Protein AF-A0A928VFP5-F1 (afdb_monomer_lite)

Sequence (128 aa):
MASTFYGYSSFYKGYCLRSSLEYIYARYLDYKEIGWTYESKTYTLSNEVRYKPDFLLETGEFVEIKGTFNFDQDLPKIRQFESDFNVKVLILQEKDLRQLIRPTPFVFEHLKQEWKSQAKVRGMHSFG

Secondary structure (DSSP, 8-state):
-------EEEEETTEEESSHHHHHHHHHHHHTT--EEES---EE-TTS-EE--SEEETTS-EEEEESS--TTTHHHHHHHHHHHHT--EEEEEHHHHHHHHTTSS--HHHHHHHHHHH-EETTSS---

Foldseek 3Di:
DDPPPFFWWFDDPNDTDRALQLQLVVVLCVVVVWAKDAQNDWDQFPVRDIDTFGIQTPVRETEHEDADDDCVPPVVVQVRVCVRVVHHYHYDYPVNSCVSCVVDPDDSVVSRVVRVVRIDTPPDDDPD

Radius of gyration: 15.55 Å; chains: 1; bounding box: 29×45×40 Å

Structure (mmCIF, N/CA/C/O backbone):
data_AF-A0A928VFP5-F1
#
_entry.id   AF-A0A928VFP5-F1
#
loop_
_atom_site.group_PDB
_atom_site.id
_atom_site.type_symbol
_atom_site.label_atom_id
_atom_site.label_alt_id
_atom_site.label_comp_id
_atom_site.label_asym_id
_atom_site.label_entity_id
_atom_site.label_seq_id
_atom_site.pdbx_PDB_ins_code
_atom_site.Cartn_x
_atom_site.Cartn_y
_atom_site.Cartn_z
_atom_site.occupancy
_atom_site.B_iso_or_equiv
_atom_site.auth_seq_id
_atom_site.auth_comp_id
_atom_site.auth_asym_id
_atom_site.auth_atom_id
_atom_site.pdbx_PDB_model_num
ATOM 1 N N . MET A 1 1 ? -3.337 30.026 -0.282 1.00 31.20 1 MET A N 1
ATOM 2 C CA . MET A 1 1 ? -2.172 29.242 -0.745 1.00 31.20 1 MET A CA 1
ATOM 3 C C . MET A 1 1 ? -2.668 27.878 -1.193 1.00 31.20 1 MET A C 1
ATOM 5 O O . MET A 1 1 ? -3.029 27.074 -0.346 1.00 31.20 1 MET A O 1
ATOM 9 N N . ALA A 1 2 ? -2.789 27.647 -2.501 1.00 31.47 2 ALA A N 1
ATOM 10 C CA . ALA A 1 2 ? -3.135 26.328 -3.021 1.00 31.47 2 ALA A CA 1
ATOM 11 C C . ALA A 1 2 ? -1.854 25.486 -3.047 1.00 31.47 2 ALA A C 1
ATOM 13 O O . ALA A 1 2 ? -0.962 25.741 -3.851 1.00 31.47 2 ALA A O 1
ATOM 14 N N . SER A 1 3 ? -1.724 24.534 -2.123 1.00 33.25 3 SER A N 1
ATOM 15 C CA . SER A 1 3 ? -0.656 23.537 -2.189 1.00 33.25 3 SER A CA 1
ATOM 16 C C . SER A 1 3 ? -1.012 22.539 -3.286 1.00 33.25 3 SER A C 1
ATOM 18 O O . SER A 1 3 ? -1.733 21.571 -3.043 1.00 33.25 3 SER A O 1
ATOM 20 N N . THR A 1 4 ? -0.569 22.796 -4.514 1.00 34.59 4 THR A N 1
ATOM 21 C CA . THR A 1 4 ? -0.753 21.866 -5.632 1.00 34.59 4 THR A CA 1
ATOM 22 C C . THR A 1 4 ? 0.229 20.707 -5.464 1.00 34.59 4 THR A C 1
ATOM 24 O O . THR A 1 4 ? 1.339 20.725 -5.991 1.00 34.59 4 THR A O 1
ATOM 27 N N . PHE A 1 5 ? -0.152 19.695 -4.683 1.00 37.78 5 PHE A N 1
ATOM 28 C CA . PHE A 1 5 ? 0.563 18.422 -4.669 1.00 37.78 5 PHE A CA 1
ATOM 29 C C . PHE A 1 5 ? 0.302 17.711 -5.999 1.00 37.78 5 PHE A C 1
ATOM 31 O O . PHE A 1 5 ? -0.713 17.037 -6.175 1.00 37.78 5 PHE A O 1
ATOM 38 N N . TYR A 1 6 ? 1.219 17.869 -6.951 1.00 46.59 6 TYR A N 1
ATOM 39 C CA . TYR A 1 6 ? 1.256 17.052 -8.159 1.00 46.59 6 TYR A CA 1
ATOM 40 C C . TYR A 1 6 ? 1.646 15.621 -7.771 1.00 46.59 6 TYR A C 1
ATOM 42 O O . TYR A 1 6 ? 2.819 15.260 -7.730 1.00 46.59 6 TYR A O 1
ATOM 50 N N . GLY A 1 7 ? 0.654 14.804 -7.418 1.00 65.81 7 GLY A N 1
ATOM 51 C CA . GLY A 1 7 ? 0.854 13.370 -7.243 1.00 65.81 7 GLY A CA 1
ATOM 52 C C . GLY A 1 7 ? 0.975 12.694 -8.606 1.00 65.81 7 GLY A C 1
ATOM 53 O O . GLY A 1 7 ? 0.147 12.932 -9.484 1.00 65.81 7 GLY A O 1
ATOM 54 N N . TYR A 1 8 ? 1.980 11.844 -8.786 1.00 81.06 8 TYR A N 1
ATOM 55 C CA . TYR A 1 8 ? 2.029 10.920 -9.916 1.00 81.06 8 TYR A CA 1
ATOM 56 C C . TYR A 1 8 ? 1.183 9.689 -9.585 1.00 81.06 8 TYR A C 1
ATOM 58 O O . TYR A 1 8 ? 1.218 9.199 -8.460 1.00 81.06 8 TYR A O 1
ATOM 66 N N . SER A 1 9 ? 0.411 9.187 -10.543 1.00 88.00 9 SER A N 1
ATOM 67 C CA . SER A 1 9 ? -0.309 7.919 -10.383 1.00 88.00 9 SER A CA 1
ATOM 68 C C . SER A 1 9 ? -0.353 7.146 -11.689 1.00 88.00 9 SER A C 1
ATOM 70 O O . SER A 1 9 ? -0.378 7.751 -12.763 1.00 88.00 9 SER A O 1
ATOM 72 N N . SER A 1 10 ? -0.401 5.821 -11.596 1.00 89.69 10 SER A N 1
ATOM 73 C CA . SER A 1 10 ? -0.562 4.941 -12.753 1.00 89.69 10 SER A CA 1
ATOM 74 C C . SER A 1 10 ? -1.537 3.806 -12.454 1.00 89.69 10 SER A C 1
ATOM 76 O O . SER A 1 10 ? -1.783 3.485 -11.291 1.00 89.69 10 SER A O 1
ATOM 78 N N . PHE A 1 11 ? -2.119 3.225 -13.503 1.00 91.94 11 PHE A N 1
ATOM 79 C CA . PHE A 1 11 ? -3.057 2.117 -13.375 1.00 91.94 11 PHE A CA 1
ATOM 80 C C . PHE A 1 11 ? -2.335 0.775 -13.441 1.00 91.94 11 PHE A C 1
ATOM 82 O O . PHE A 1 11 ? -1.534 0.533 -14.338 1.00 91.94 11 PHE A O 1
ATOM 89 N N . TYR A 1 12 ? -2.681 -0.124 -12.527 1.00 94.38 12 TYR A N 1
ATOM 90 C CA . TYR A 1 12 ? -2.225 -1.504 -12.521 1.00 94.38 12 TYR A CA 1
ATOM 91 C C . TYR A 1 12 ? -3.391 -2.427 -12.173 1.00 94.38 12 TYR A C 1
ATOM 93 O O . TYR A 1 12 ? -4.018 -2.259 -11.130 1.00 94.38 12 TYR A O 1
ATOM 101 N N . LYS A 1 13 ? -3.724 -3.366 -13.071 1.00 92.75 13 LYS A N 1
ATOM 102 C CA . LYS A 1 13 ? -4.876 -4.283 -12.934 1.00 92.75 13 LYS A CA 1
ATOM 103 C C . LYS A 1 13 ? -6.190 -3.580 -12.527 1.00 92.75 13 LYS A C 1
ATOM 105 O O . LYS A 1 13 ? -6.951 -4.081 -11.712 1.00 92.75 13 LYS A O 1
ATOM 110 N N . GLY A 1 14 ? -6.444 -2.393 -13.082 1.00 90.12 14 GLY A N 1
ATOM 111 C CA . GLY A 1 14 ? -7.639 -1.591 -12.779 1.00 90.12 14 GLY A CA 1
ATOM 112 C C . GLY A 1 14 ? -7.542 -0.710 -11.524 1.00 90.12 14 GLY A C 1
ATOM 113 O O . GLY A 1 14 ? -8.393 0.156 -11.336 1.00 90.12 14 GLY A O 1
ATOM 114 N N . TYR A 1 15 ? -6.490 -0.840 -10.711 1.00 91.88 15 TYR A N 1
ATOM 115 C CA . TYR A 1 15 ? -6.249 0.003 -9.536 1.00 91.88 15 TYR A CA 1
ATOM 116 C C . TYR A 1 15 ? -5.347 1.195 -9.864 1.00 91.88 15 TYR A C 1
ATOM 118 O O . TYR A 1 15 ? -4.363 1.059 -10.585 1.00 91.88 15 TYR A O 1
ATOM 126 N N . CYS A 1 16 ? -5.660 2.374 -9.321 1.00 91.94 16 CYS A N 1
ATOM 127 C CA . CYS A 1 16 ? -4.895 3.606 -9.538 1.00 91.94 16 CYS A CA 1
ATOM 128 C C . CYS A 1 16 ? -3.866 3.821 -8.417 1.00 91.94 16 CYS A C 1
ATOM 130 O O . CYS A 1 16 ? -4.134 4.562 -7.467 1.00 91.94 16 CYS A O 1
ATOM 132 N N . LEU A 1 17 ? -2.697 3.192 -8.552 1.00 93.44 17 LEU A N 1
ATOM 133 C CA . LEU A 1 17 ? -1.615 3.242 -7.567 1.00 93.44 17 LEU A CA 1
ATOM 134 C C . LEU A 1 17 ? -0.953 4.627 -7.532 1.00 93.44 17 LEU A C 1
ATOM 136 O O . LEU A 1 17 ? -0.738 5.268 -8.571 1.00 93.44 17 LEU A O 1
ATOM 140 N N . ARG A 1 18 ? -0.637 5.097 -6.326 1.00 91.62 18 ARG A N 1
ATOM 141 C CA . ARG A 1 18 ? -0.175 6.461 -6.011 1.00 91.62 18 ARG A CA 1
ATOM 142 C C . ARG A 1 18 ? 1.334 6.589 -5.926 1.00 91.62 18 ARG A C 1
ATOM 144 O O . ARG A 1 18 ? 1.850 7.705 -5.911 1.00 91.62 18 ARG A O 1
ATOM 151 N N . SER A 1 19 ? 2.046 5.472 -5.892 1.00 93.25 19 SER A N 1
ATOM 152 C CA . SER A 1 19 ? 3.498 5.473 -5.847 1.00 93.25 19 SER A CA 1
ATOM 153 C C . SER A 1 19 ? 4.100 4.299 -6.607 1.00 93.25 19 SER A C 1
ATOM 155 O O . SER A 1 19 ? 3.491 3.241 -6.781 1.00 93.25 19 SER A O 1
ATOM 157 N N . SER A 1 20 ? 5.357 4.464 -7.024 1.00 95.12 20 SER A N 1
ATOM 158 C CA . SER A 1 20 ? 6.133 3.360 -7.586 1.00 95.12 20 SER A CA 1
ATOM 159 C C . SER A 1 20 ? 6.364 2.238 -6.571 1.00 95.12 20 SER A C 1
ATOM 161 O O . SER A 1 20 ? 6.572 1.102 -6.971 1.00 95.12 20 SER A O 1
ATOM 163 N N . LEU A 1 21 ? 6.364 2.541 -5.268 1.00 96.62 21 LEU A N 1
ATOM 164 C CA . LEU A 1 21 ? 6.569 1.538 -4.221 1.00 96.62 21 LEU A CA 1
ATOM 165 C C . LEU A 1 21 ? 5.338 0.635 -4.074 1.00 96.62 21 LEU A C 1
ATOM 167 O O . LEU A 1 21 ? 5.497 -0.581 -4.030 1.00 96.62 21 LEU A O 1
ATOM 171 N N . GLU A 1 22 ? 4.128 1.205 -4.095 1.00 97.00 22 GLU A N 1
ATOM 172 C CA . GLU A 1 22 ? 2.878 0.430 -4.161 1.00 97.00 22 GLU A CA 1
ATOM 173 C C . GLU A 1 22 ? 2.859 -0.476 -5.393 1.00 97.00 22 GLU A C 1
ATOM 175 O O . GLU A 1 22 ? 2.526 -1.653 -5.298 1.00 97.00 22 GLU A O 1
ATOM 180 N N . TYR A 1 23 ? 3.282 0.049 -6.546 1.00 97.12 23 TYR A N 1
ATOM 181 C CA . TYR A 1 23 ? 3.389 -0.737 -7.773 1.00 97.12 23 TYR A CA 1
ATOM 182 C C . TYR A 1 23 ? 4.364 -1.908 -7.646 1.00 97.12 23 TYR A C 1
ATOM 184 O O . TYR A 1 23 ? 4.038 -3.033 -8.018 1.00 97.12 23 TYR A O 1
ATOM 192 N N . ILE A 1 24 ? 5.551 -1.664 -7.088 1.00 97.94 24 ILE A N 1
ATOM 193 C CA . ILE A 1 24 ? 6.549 -2.711 -6.848 1.00 97.94 24 ILE A CA 1
ATOM 194 C C . ILE A 1 24 ? 5.988 -3.788 -5.915 1.00 97.94 24 ILE A C 1
ATOM 196 O O . ILE A 1 24 ? 6.188 -4.975 -6.171 1.00 97.94 24 ILE A O 1
ATOM 200 N N . TYR A 1 25 ? 5.266 -3.394 -4.865 1.00 98.38 25 TYR A N 1
ATOM 201 C CA . TYR A 1 25 ? 4.668 -4.349 -3.940 1.00 98.38 25 TYR A CA 1
ATOM 202 C C . TYR A 1 25 ? 3.544 -5.165 -4.592 1.00 98.38 25 TYR A C 1
ATOM 204 O O . TYR A 1 25 ? 3.544 -6.386 -4.477 1.00 98.38 25 TYR A O 1
ATOM 212 N N . ALA A 1 26 ? 2.666 -4.535 -5.377 1.00 98.00 26 ALA A N 1
ATOM 213 C CA . ALA A 1 26 ? 1.636 -5.233 -6.149 1.00 98.00 26 ALA A CA 1
ATOM 214 C C . ALA A 1 26 ? 2.241 -6.260 -7.129 1.00 98.00 26 ALA A C 1
ATOM 216 O O . ALA A 1 26 ? 1.780 -7.398 -7.211 1.00 98.00 26 ALA A O 1
ATOM 217 N N . ARG A 1 27 ? 3.330 -5.895 -7.824 1.00 98.12 27 ARG A N 1
ATOM 218 C CA . ARG A 1 27 ? 4.086 -6.809 -8.702 1.00 98.12 27 ARG A CA 1
ATOM 219 C C . ARG A 1 27 ? 4.690 -7.984 -7.937 1.00 98.12 27 ARG A C 1
ATOM 221 O O . ARG A 1 27 ? 4.686 -9.104 -8.445 1.00 98.12 27 ARG A O 1
ATOM 228 N N . TYR A 1 28 ? 5.212 -7.736 -6.738 1.00 98.25 28 TYR A N 1
ATOM 229 C CA . TYR A 1 28 ? 5.728 -8.783 -5.860 1.00 98.25 28 TYR A CA 1
ATOM 230 C C . TYR A 1 28 ? 4.623 -9.748 -5.414 1.00 98.25 28 TYR A C 1
ATOM 232 O O . TYR A 1 28 ? 4.807 -10.956 -5.534 1.00 98.25 28 TYR A O 1
ATOM 240 N N . LEU A 1 29 ? 3.483 -9.230 -4.945 1.00 98.12 29 LEU A N 1
ATOM 241 C CA . LEU A 1 29 ? 2.347 -10.046 -4.507 1.00 98.12 29 LEU A CA 1
ATOM 242 C C . LEU A 1 29 ? 1.835 -10.936 -5.640 1.00 98.12 29 LEU A C 1
ATOM 244 O O . LEU A 1 29 ? 1.673 -12.135 -5.445 1.00 98.12 29 LEU A O 1
ATOM 248 N N . ASP A 1 30 ? 1.698 -10.377 -6.843 1.00 97.75 30 ASP A N 1
ATOM 249 C CA . ASP A 1 30 ? 1.290 -11.135 -8.025 1.00 97.75 30 ASP A CA 1
ATOM 250 C C . ASP A 1 30 ? 2.291 -12.234 -8.405 1.00 97.75 30 ASP A C 1
ATOM 252 O O . ASP A 1 30 ? 1.886 -13.336 -8.756 1.00 97.75 30 ASP A O 1
ATOM 256 N N . TYR A 1 31 ? 3.599 -11.965 -8.318 1.00 97.81 31 TYR A N 1
ATOM 257 C CA . TYR A 1 31 ? 4.636 -12.979 -8.555 1.00 97.81 31 TYR A CA 1
ATOM 258 C C . TYR A 1 31 ? 4.615 -14.100 -7.512 1.00 97.81 31 TYR A C 1
ATOM 260 O O . TYR A 1 31 ? 4.993 -15.231 -7.805 1.00 97.81 31 TYR A O 1
ATOM 268 N N . LYS A 1 32 ? 4.210 -13.779 -6.282 1.00 97.50 32 LYS A N 1
ATOM 269 C CA . LYS A 1 32 ? 4.039 -14.744 -5.193 1.00 97.50 32 LYS A CA 1
ATOM 270 C C . LYS A 1 32 ? 2.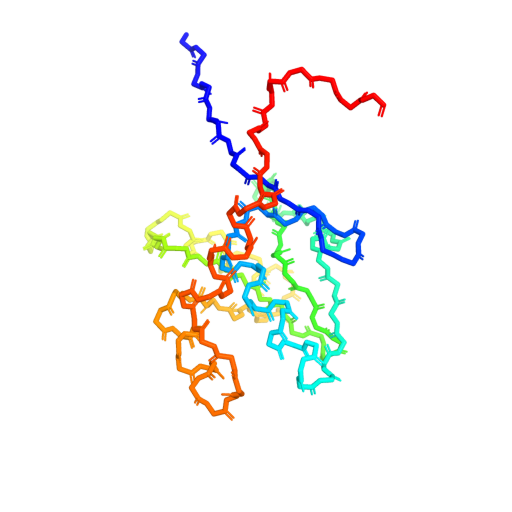664 -15.403 -5.179 1.00 97.50 32 LYS A C 1
ATOM 272 O O . LYS A 1 32 ? 2.436 -16.219 -4.294 1.00 97.50 32 LYS A O 1
ATOM 277 N N . GLU A 1 33 ? 1.795 -15.057 -6.128 1.00 97.38 33 GLU A N 1
ATOM 278 C CA . GLU A 1 33 ? 0.418 -15.547 -6.215 1.00 97.38 33 GLU A CA 1
ATOM 279 C C . GLU A 1 33 ? -0.403 -15.258 -4.943 1.00 97.38 33 GLU A C 1
ATOM 281 O O . GLU A 1 33 ? -1.287 -16.023 -4.581 1.00 97.38 33 GLU A O 1
ATOM 286 N N . ILE A 1 34 ? -0.115 -14.142 -4.263 1.00 97.44 34 ILE A N 1
ATOM 287 C CA . ILE A 1 34 ? -0.838 -13.707 -3.061 1.00 97.44 34 ILE A CA 1
ATOM 288 C C . ILE A 1 34 ? -1.975 -12.782 -3.485 1.00 97.44 34 ILE A C 1
ATOM 290 O O . ILE A 1 34 ? -1.727 -11.736 -4.090 1.00 97.44 34 ILE A O 1
ATOM 294 N N . GLY A 1 35 ? -3.213 -13.129 -3.136 1.00 97.56 35 GLY A N 1
ATOM 295 C CA . GLY A 1 35 ? -4.376 -12.278 -3.383 1.00 97.56 35 GLY A CA 1
ATOM 296 C C . GLY A 1 35 ? -4.316 -10.961 -2.602 1.00 97.56 35 GLY A C 1
ATOM 297 O O . GLY A 1 35 ? -3.980 -10.934 -1.416 1.00 97.56 35 GLY A O 1
ATOM 298 N N . TRP A 1 36 ? -4.666 -9.848 -3.255 1.00 97.88 36 TRP A N 1
ATOM 299 C CA . TRP A 1 36 ? -4.682 -8.523 -2.634 1.00 97.88 36 TRP A CA 1
ATOM 300 C C . TRP A 1 36 ? -5.794 -7.631 -3.175 1.00 97.88 36 TRP A C 1
ATOM 302 O O . TRP A 1 36 ? -6.223 -7.739 -4.323 1.00 97.88 36 TRP A O 1
ATOM 312 N N . THR A 1 37 ? -6.232 -6.701 -2.333 1.00 96.44 37 THR A N 1
ATOM 313 C CA . THR A 1 37 ? -7.121 -5.602 -2.705 1.00 96.44 37 THR A CA 1
ATOM 314 C C . THR A 1 37 ? -6.460 -4.283 -2.338 1.00 96.44 37 THR A C 1
ATOM 316 O O . THR A 1 37 ? -5.930 -4.134 -1.238 1.00 96.44 37 THR A O 1
ATOM 319 N N . TYR A 1 38 ? -6.465 -3.332 -3.268 1.00 96.69 38 TYR A N 1
ATOM 320 C CA . TYR A 1 38 ? -5.884 -2.012 -3.039 1.00 96.69 38 TYR A CA 1
ATOM 321 C C . TYR A 1 38 ? -6.937 -1.038 -2.541 1.00 96.69 38 TYR A C 1
ATOM 323 O O . TYR A 1 38 ? -8.019 -0.939 -3.127 1.00 96.69 38 TYR A O 1
ATOM 331 N N . GLU A 1 39 ? -6.601 -0.307 -1.477 1.00 92.19 39 GLU A N 1
ATOM 332 C CA . GLU A 1 39 ? -7.407 0.783 -0.944 1.00 92.19 39 GLU A CA 1
ATOM 333 C C . GLU A 1 39 ? -8.883 0.346 -0.722 1.00 92.19 39 GLU A C 1
ATOM 335 O O . GLU A 1 39 ? -9.833 1.072 -1.036 1.00 92.19 39 GLU A O 1
ATOM 340 N N . SER A 1 40 ? -9.084 -0.874 -0.205 1.00 86.31 40 SER A N 1
ATOM 341 C CA . SER A 1 40 ? -10.381 -1.573 -0.221 1.00 86.31 40 SER A CA 1
ATOM 342 C C . SER A 1 40 ? -11.478 -0.862 0.571 1.00 86.31 40 SER A C 1
ATOM 344 O O . SER A 1 40 ? -12.635 -0.825 0.149 1.00 86.31 40 SER A O 1
ATOM 346 N N . LYS A 1 41 ? -11.122 -0.272 1.717 1.00 91.75 41 LYS A N 1
ATOM 347 C CA . LYS A 1 41 ? -12.063 0.393 2.618 1.00 91.75 41 LYS A CA 1
ATOM 348 C C . LYS A 1 41 ? -11.413 1.565 3.342 1.00 91.75 41 LYS A C 1
ATOM 350 O O . LYS A 1 41 ? -10.291 1.471 3.828 1.00 91.75 41 LYS A O 1
ATOM 355 N N . THR A 1 42 ? -12.170 2.653 3.456 1.00 94.56 42 THR A N 1
ATOM 356 C CA . THR A 1 42 ? -11.854 3.763 4.358 1.00 94.56 42 THR A CA 1
ATOM 357 C C . THR A 1 42 ? -12.485 3.494 5.719 1.00 94.56 42 THR A C 1
ATOM 359 O O . THR A 1 42 ? -13.689 3.250 5.813 1.00 94.56 42 THR A O 1
ATOM 362 N N . TYR A 1 43 ? -11.679 3.561 6.768 1.00 94.75 43 TYR A N 1
ATOM 363 C CA . TYR A 1 43 ? -12.075 3.372 8.155 1.00 94.75 43 TYR A CA 1
ATOM 364 C C . TYR A 1 43 ? -12.134 4.725 8.857 1.00 94.75 43 TYR A C 1
ATOM 366 O O . TYR A 1 43 ? -11.234 5.551 8.703 1.00 94.75 43 TYR A O 1
ATOM 374 N N . THR A 1 44 ? -13.199 4.954 9.619 1.00 96.50 44 THR A N 1
ATOM 375 C CA . THR A 1 44 ? -13.278 6.077 10.556 1.00 96.50 44 THR A CA 1
ATOM 376 C C . THR A 1 44 ? -12.791 5.575 11.905 1.00 96.50 44 THR A C 1
ATOM 378 O O . THR A 1 44 ? -13.337 4.602 12.422 1.00 96.50 44 THR A O 1
ATOM 381 N N . LEU A 1 45 ? -11.744 6.204 12.424 1.00 95.38 45 LEU A N 1
ATOM 382 C CA . LEU A 1 45 ? -11.152 5.892 13.719 1.00 95.38 45 LEU A CA 1
ATOM 383 C C . LEU A 1 45 ? -11.980 6.510 14.854 1.00 95.38 45 LEU A C 1
ATOM 385 O O . LEU A 1 45 ? -12.810 7.393 14.625 1.00 95.38 45 LEU A O 1
ATOM 389 N N . SER A 1 46 ? -11.725 6.082 16.086 1.00 95.12 46 SER A N 1
ATOM 390 C CA . SER A 1 46 ? -12.402 6.564 17.299 1.00 95.12 46 SER A CA 1
ATOM 391 C C . SER A 1 46 ? -12.220 8.064 17.557 1.00 95.12 46 SER A C 1
ATOM 393 O O . SER A 1 46 ? -13.060 8.687 18.200 1.00 95.12 46 SER A O 1
ATOM 395 N N . ASN A 1 47 ? -11.165 8.666 17.006 1.00 92.69 47 ASN A N 1
ATOM 396 C CA . ASN A 1 47 ? -10.904 10.108 17.028 1.00 92.69 47 ASN A CA 1
ATOM 397 C C . ASN A 1 47 ? -11.430 10.849 15.779 1.00 92.69 47 ASN A C 1
ATOM 399 O O . ASN A 1 47 ? -10.950 11.937 15.468 1.00 92.69 47 ASN A O 1
ATOM 403 N N . GLU A 1 48 ? -12.353 10.237 15.032 1.00 93.75 48 GLU A N 1
ATOM 404 C CA . GLU A 1 48 ? -12.980 10.756 13.805 1.00 93.75 48 GLU A CA 1
ATOM 405 C C . GLU A 1 48 ? -12.033 10.948 12.605 1.00 93.75 48 GLU A C 1
ATOM 407 O O . GLU A 1 48 ? -12.462 11.333 11.510 1.00 93.75 48 GLU A O 1
ATOM 412 N N . VAL A 1 49 ? -10.748 10.612 12.751 1.00 92.50 49 VAL A N 1
ATOM 413 C CA . VAL A 1 49 ? -9.792 10.612 11.642 1.00 92.50 49 VAL A CA 1
ATOM 414 C C . VAL A 1 49 ? -10.117 9.470 10.685 1.00 92.50 49 VAL A C 1
ATOM 416 O O . VAL A 1 49 ? -10.424 8.353 11.091 1.00 92.50 49 VAL A O 1
ATOM 419 N N . ARG A 1 50 ? -10.017 9.733 9.380 1.00 93.94 50 ARG A N 1
ATOM 420 C CA . ARG A 1 50 ? -10.128 8.688 8.359 1.00 93.94 50 ARG A CA 1
ATOM 421 C C . ARG A 1 50 ? -8.770 8.065 8.078 1.00 93.94 50 ARG A C 1
ATOM 423 O O . ARG A 1 50 ? -7.787 8.770 7.841 1.00 93.94 50 ARG A O 1
ATOM 430 N N . TYR A 1 51 ? -8.740 6.744 8.032 1.00 94.06 51 TYR A N 1
ATOM 431 C CA . TYR A 1 51 ? -7.576 5.963 7.650 1.00 94.06 51 TYR A CA 1
ATOM 432 C C . TYR A 1 51 ? -7.944 4.961 6.561 1.00 94.06 51 TYR A C 1
ATOM 434 O O . TYR A 1 51 ? -9.037 4.398 6.551 1.00 94.06 51 TYR A O 1
ATOM 442 N N . LYS A 1 52 ? -7.038 4.773 5.608 1.00 95.00 52 LYS A N 1
ATOM 443 C CA . LYS A 1 52 ? -7.237 3.899 4.462 1.00 95.00 52 LYS A CA 1
ATOM 444 C C . LYS A 1 52 ? -5.910 3.191 4.194 1.00 95.00 52 LYS A C 1
ATOM 446 O O . LYS A 1 52 ? -5.035 3.841 3.634 1.00 95.00 52 LYS A O 1
ATOM 451 N N . PRO A 1 53 ? -5.751 1.936 4.646 1.00 94.75 53 PRO A N 1
ATOM 452 C CA . PRO A 1 53 ? -4.567 1.146 4.334 1.00 94.75 53 PRO A CA 1
ATOM 453 C C . PRO A 1 53 ? -4.400 0.988 2.820 1.00 94.75 53 PRO A C 1
ATOM 455 O O . PRO A 1 53 ? -5.402 0.855 2.106 1.00 94.75 53 PRO A O 1
ATOM 458 N N . ASP A 1 54 ? -3.155 0.941 2.351 1.00 96.75 54 ASP A N 1
ATOM 459 C CA . ASP A 1 54 ? -2.861 0.755 0.926 1.00 96.75 54 ASP A CA 1
ATOM 460 C C . ASP A 1 54 ? -3.310 -0.620 0.416 1.00 96.75 54 ASP A C 1
ATOM 462 O O . ASP A 1 54 ? -3.954 -0.708 -0.629 1.00 96.75 54 ASP A O 1
ATOM 466 N N . PHE A 1 55 ? -3.015 -1.697 1.150 1.00 97.88 55 PHE A N 1
ATOM 467 C CA . PHE A 1 55 ? -3.368 -3.061 0.751 1.00 97.88 55 PHE A CA 1
ATOM 468 C C . PHE A 1 55 ? -4.049 -3.837 1.879 1.00 97.88 55 PHE A C 1
ATOM 470 O O . PHE A 1 55 ? -3.700 -3.711 3.054 1.00 97.88 55 PHE A O 1
ATOM 477 N N . LEU A 1 56 ? -4.991 -4.693 1.492 1.00 97.38 56 LEU A N 1
ATOM 478 C CA . LEU A 1 56 ? -5.507 -5.796 2.297 1.00 97.38 56 LEU A CA 1
ATOM 479 C C . LEU A 1 56 ? -5.237 -7.097 1.538 1.00 97.38 56 LEU A C 1
ATOM 481 O O . LEU A 1 56 ? -5.729 -7.268 0.417 1.00 97.38 56 LEU A O 1
ATOM 485 N N . LEU A 1 57 ? -4.447 -7.982 2.141 1.00 96.75 57 LEU A N 1
ATOM 486 C CA . LEU A 1 57 ? -4.134 -9.302 1.597 1.00 96.75 57 LEU A CA 1
ATOM 487 C C . LEU A 1 57 ? -5.283 -10.279 1.866 1.00 96.75 57 LEU A C 1
ATOM 489 O O . LEU A 1 57 ? -6.055 -10.108 2.810 1.00 96.75 57 LEU A O 1
ATOM 493 N N . GLU A 1 58 ? -5.379 -11.339 1.069 1.00 94.88 58 GLU A N 1
ATOM 494 C CA . GLU A 1 58 ? -6.372 -12.405 1.268 1.00 94.88 58 GLU A CA 1
ATOM 495 C C . GLU A 1 58 ? -6.219 -13.137 2.612 1.00 94.88 58 GLU A C 1
ATOM 497 O O . GLU A 1 58 ? -7.190 -13.676 3.138 1.00 94.88 58 GLU A O 1
ATOM 502 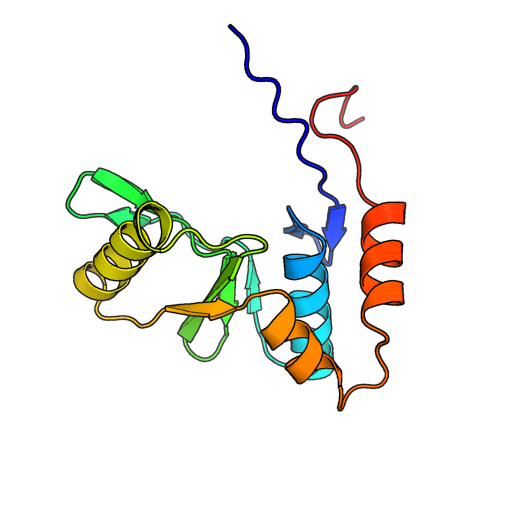N N . THR A 1 59 ? -5.022 -13.093 3.206 1.00 93.06 59 THR A N 1
ATOM 503 C CA . THR A 1 59 ? -4.730 -13.597 4.556 1.00 93.06 59 THR A CA 1
ATOM 504 C C . THR A 1 59 ? -5.380 -12.759 5.665 1.00 93.06 59 THR A C 1
ATOM 506 O O . THR A 1 59 ? -5.379 -13.172 6.823 1.00 93.06 59 THR A O 1
ATOM 509 N N . GLY A 1 60 ? -5.937 -11.587 5.335 1.00 93.38 60 GLY A N 1
ATOM 510 C CA . GLY A 1 60 ? -6.493 -10.622 6.287 1.00 93.38 60 GLY A CA 1
ATOM 511 C C . GLY A 1 60 ? -5.478 -9.600 6.804 1.00 93.38 60 GLY A C 1
ATOM 512 O O . GLY A 1 60 ? -5.822 -8.763 7.638 1.00 93.38 60 GLY A O 1
ATOM 513 N N . GLU A 1 61 ? -4.235 -9.645 6.323 1.00 95.44 61 GLU A N 1
ATOM 514 C CA . GLU A 1 61 ? -3.183 -8.710 6.720 1.00 95.44 61 GLU A CA 1
ATOM 515 C C . GLU A 1 61 ? -3.327 -7.364 5.999 1.00 95.44 61 GLU A C 1
ATOM 517 O O . GLU A 1 61 ? -3.478 -7.300 4.776 1.00 95.44 61 GLU A O 1
ATOM 522 N N . PHE A 1 62 ? -3.240 -6.273 6.762 1.00 97.56 62 PHE A N 1
ATOM 523 C CA . PHE A 1 62 ? -3.177 -4.919 6.221 1.00 97.56 62 PHE A CA 1
ATOM 524 C C . PHE A 1 62 ? -1.728 -4.506 5.997 1.00 97.56 62 PHE A C 1
ATOM 526 O O . PHE A 1 62 ? -0.873 -4.748 6.851 1.00 97.56 62 PHE A O 1
ATOM 533 N N . VAL A 1 63 ? -1.460 -3.829 4.883 1.00 97.62 63 VAL A N 1
ATOM 534 C CA . VAL A 1 63 ? -0.123 -3.337 4.542 1.00 97.62 63 VAL A CA 1
ATOM 535 C C . VAL A 1 63 ? -0.192 -1.868 4.140 1.00 97.62 63 VAL A C 1
ATOM 537 O O . VAL A 1 63 ? -1.048 -1.477 3.348 1.00 97.62 63 VAL A O 1
ATOM 540 N N . GLU A 1 64 ? 0.723 -1.070 4.680 1.00 96.56 64 GLU A N 1
ATOM 541 C CA . GLU A 1 64 ? 0.923 0.347 4.366 1.00 96.56 64 GLU A CA 1
ATOM 542 C C . GLU A 1 64 ? 2.316 0.531 3.747 1.00 96.56 64 GLU A C 1
ATOM 544 O O . GLU A 1 64 ? 3.325 0.096 4.314 1.00 96.56 64 GLU A O 1
ATOM 549 N N . ILE A 1 65 ? 2.392 1.193 2.593 1.00 95.75 65 ILE A N 1
ATOM 550 C CA . ILE A 1 65 ? 3.633 1.454 1.865 1.00 95.75 65 ILE A CA 1
ATOM 551 C C . ILE A 1 65 ? 4.070 2.901 2.079 1.00 95.75 65 ILE A C 1
ATOM 553 O O . ILE A 1 65 ? 3.373 3.857 1.744 1.00 95.75 65 ILE A O 1
ATOM 557 N N . LYS A 1 66 ? 5.284 3.096 2.600 1.00 91.06 66 LYS A N 1
ATOM 558 C CA . LYS A 1 66 ? 5.803 4.433 2.926 1.00 91.06 66 LYS A CA 1
ATOM 559 C C . LYS A 1 66 ? 7.201 4.643 2.368 1.00 91.06 66 LYS A C 1
ATOM 561 O O . LYS A 1 66 ? 8.136 3.926 2.704 1.00 91.06 66 LYS A O 1
ATOM 566 N N . GLY A 1 67 ? 7.365 5.674 1.538 1.00 85.06 67 GLY A N 1
ATOM 567 C CA . GLY A 1 67 ? 8.686 6.109 1.072 1.00 85.06 67 GLY A CA 1
ATOM 568 C C . GLY A 1 67 ? 9.500 6.703 2.221 1.00 85.06 67 GLY A C 1
ATOM 569 O O . GLY A 1 67 ? 10.397 6.062 2.765 1.00 85.06 67 GLY A O 1
ATOM 570 N N . THR A 1 68 ? 9.134 7.916 2.629 1.00 79.56 68 THR A N 1
ATOM 571 C CA . THR A 1 68 ? 9.594 8.516 3.885 1.00 79.56 68 THR A CA 1
ATOM 572 C C . THR A 1 68 ? 8.574 8.180 4.967 1.00 79.56 68 THR A C 1
ATOM 574 O O . THR A 1 68 ? 7.381 8.381 4.750 1.00 79.56 68 THR A O 1
ATOM 577 N N . PHE A 1 69 ? 9.026 7.660 6.108 1.00 78.12 69 PHE A N 1
ATOM 578 C CA . PHE A 1 69 ? 8.158 7.363 7.247 1.00 78.12 69 PHE A CA 1
ATOM 579 C C . PHE A 1 69 ? 8.492 8.307 8.393 1.00 78.12 69 PHE A C 1
ATOM 581 O O . PHE A 1 69 ? 9.619 8.289 8.894 1.00 78.12 69 PHE A O 1
ATOM 588 N N . ASN A 1 70 ? 7.531 9.142 8.784 1.00 80.06 70 ASN A N 1
ATOM 589 C CA . ASN A 1 70 ? 7.679 9.993 9.953 1.00 80.06 70 ASN A CA 1
ATOM 590 C C . ASN A 1 70 ? 7.021 9.299 11.147 1.00 80.06 70 ASN A C 1
ATOM 592 O O . ASN A 1 70 ? 5.797 9.266 11.255 1.00 80.06 70 ASN A O 1
ATOM 596 N N . PHE A 1 71 ? 7.841 8.762 12.050 1.00 79.00 71 PHE A N 1
ATOM 597 C CA . PHE A 1 71 ? 7.361 8.045 13.230 1.00 79.00 71 PHE A CA 1
ATOM 598 C C . PHE A 1 71 ? 6.437 8.890 14.113 1.00 79.00 71 PHE A C 1
ATOM 600 O O . PHE A 1 71 ? 5.503 8.340 14.684 1.00 79.00 71 PHE A O 1
ATOM 607 N N . ASP A 1 72 ? 6.624 10.206 14.176 1.00 80.56 72 ASP A N 1
ATOM 608 C CA . ASP A 1 72 ? 5.813 11.066 15.042 1.00 80.56 72 ASP A CA 1
ATOM 609 C C . ASP A 1 72 ? 4.436 11.375 14.442 1.00 80.56 72 ASP A C 1
ATOM 611 O O . ASP A 1 72 ? 3.488 11.665 15.168 1.00 80.56 72 ASP A O 1
ATOM 615 N N . GLN A 1 73 ? 4.304 11.311 13.113 1.00 80.94 73 GLN A N 1
ATOM 616 C CA . GLN A 1 73 ? 3.080 11.710 12.405 1.00 80.94 73 GLN A CA 1
ATOM 617 C C . GLN A 1 73 ? 2.296 10.522 11.847 1.00 80.94 73 GLN A C 1
ATOM 619 O O . GLN A 1 73 ? 1.069 10.484 11.948 1.00 80.94 73 GLN A O 1
ATOM 624 N N . ASP A 1 74 ? 2.983 9.551 11.248 1.00 83.69 74 ASP A N 1
ATOM 625 C CA . ASP A 1 74 ? 2.343 8.411 10.595 1.00 83.69 74 ASP A CA 1
ATOM 626 C C . ASP A 1 74 ? 1.973 7.318 11.606 1.00 83.69 74 ASP A C 1
ATOM 628 O O . ASP A 1 74 ? 0.875 6.756 11.541 1.00 83.69 74 ASP A O 1
ATOM 632 N N . LEU A 1 75 ? 2.864 7.029 12.563 1.00 89.62 75 LEU A N 1
ATOM 633 C CA . LEU A 1 75 ? 2.695 5.905 13.485 1.00 89.62 75 LEU A CA 1
ATOM 634 C C . LEU A 1 75 ? 1.463 6.036 14.394 1.00 89.62 75 LEU A C 1
ATOM 636 O O . LEU A 1 75 ? 0.761 5.033 14.529 1.00 89.62 75 LEU A O 1
ATOM 640 N N . PRO A 1 76 ? 1.135 7.206 14.986 1.00 92.25 76 PRO A N 1
ATOM 641 C CA . PRO A 1 76 ? -0.019 7.311 15.880 1.00 92.25 76 PRO A CA 1
ATOM 642 C C . PRO A 1 76 ? -1.335 6.921 15.203 1.00 92.25 76 PRO A C 1
ATOM 644 O O . PRO A 1 76 ? -2.143 6.205 15.787 1.00 92.25 76 PRO A O 1
ATOM 647 N N . LYS A 1 77 ? -1.529 7.322 13.939 1.00 91.88 77 LYS A N 1
ATOM 648 C CA . LYS A 1 77 ? -2.737 6.990 13.170 1.00 91.88 77 LYS A CA 1
ATOM 649 C C . LYS A 1 77 ? -2.836 5.490 12.883 1.00 91.88 77 LYS A C 1
ATOM 651 O O . LYS A 1 77 ? -3.915 4.919 13.006 1.00 91.88 77 LYS A O 1
ATOM 656 N N . ILE A 1 78 ? -1.717 4.857 12.528 1.00 94.06 78 ILE A N 1
ATOM 657 C CA . ILE A 1 78 ? -1.667 3.411 12.275 1.00 94.06 78 ILE A CA 1
ATOM 658 C C . ILE A 1 78 ? -1.928 2.640 13.574 1.00 94.06 78 ILE A C 1
ATOM 660 O O . ILE A 1 78 ? -2.757 1.738 13.587 1.00 94.06 78 ILE A O 1
ATOM 664 N N . ARG A 1 79 ? -1.301 3.038 14.689 1.00 94.81 79 ARG A N 1
ATOM 665 C CA . ARG A 1 79 ? -1.523 2.426 16.010 1.00 94.81 79 ARG A CA 1
ATOM 666 C C . ARG A 1 79 ? -2.963 2.569 16.491 1.00 94.81 79 ARG A C 1
ATOM 668 O O . ARG A 1 79 ? -3.504 1.625 17.058 1.00 94.81 79 ARG A O 1
ATOM 675 N N . GLN A 1 80 ? -3.589 3.718 16.242 1.00 95.75 80 GLN A N 1
ATOM 676 C CA . GLN A 1 80 ? -5.001 3.911 16.560 1.00 95.75 80 GLN A CA 1
ATOM 677 C C . GLN A 1 80 ? -5.877 2.950 15.754 1.00 95.75 80 GLN A C 1
ATOM 679 O O . GLN A 1 80 ? -6.753 2.313 16.325 1.00 95.75 80 GLN A O 1
ATOM 684 N N . PHE A 1 81 ? -5.609 2.787 14.456 1.00 96.38 81 PHE A N 1
ATOM 685 C CA . PHE A 1 81 ? -6.318 1.809 13.634 1.00 96.38 81 PHE A CA 1
ATOM 686 C C . PHE A 1 81 ? -6.120 0.369 14.127 1.00 96.38 81 PHE A C 1
ATOM 688 O O . PHE A 1 81 ? -7.094 -0.367 14.267 1.00 96.38 81 PHE A O 1
ATOM 695 N N . GLU A 1 82 ? -4.882 -0.025 14.437 1.00 96.31 82 GLU A N 1
ATOM 696 C CA . GLU A 1 82 ? -4.590 -1.342 15.016 1.00 96.31 82 GLU A CA 1
ATOM 697 C C . GLU A 1 82 ? -5.392 -1.583 16.304 1.00 96.31 82 GLU A C 1
ATOM 699 O O . GLU A 1 82 ? -5.979 -2.650 16.469 1.00 96.31 82 GLU A O 1
ATOM 704 N N . SER A 1 83 ? -5.473 -0.577 17.182 1.00 96.81 83 SER A N 1
ATOM 705 C CA . SER A 1 83 ? -6.232 -0.648 18.435 1.00 96.81 83 SER A CA 1
ATOM 706 C C . SER A 1 83 ? -7.747 -0.684 18.220 1.00 96.81 83 SER A C 1
ATOM 708 O O . SER A 1 83 ? -8.421 -1.514 18.823 1.00 96.81 83 SER A O 1
ATOM 710 N N . ASP A 1 84 ? -8.293 0.206 17.387 1.00 97.06 84 ASP A N 1
ATOM 711 C CA . ASP A 1 84 ? -9.741 0.351 17.172 1.00 97.06 84 ASP A CA 1
ATOM 712 C C . ASP A 1 84 ? -10.353 -0.908 16.546 1.00 97.06 84 ASP A C 1
ATOM 714 O O . ASP A 1 84 ? -11.498 -1.258 16.832 1.00 97.06 84 ASP A O 1
ATOM 718 N N . PHE A 1 85 ? -9.592 -1.591 15.688 1.00 95.00 85 PHE A N 1
ATOM 719 C CA . PHE A 1 85 ? -10.068 -2.751 14.935 1.00 95.00 85 PHE A CA 1
ATOM 720 C C . PHE A 1 85 ? -9.458 -4.078 15.403 1.00 95.00 85 PHE A C 1
ATOM 722 O O . PHE A 1 85 ? -9.837 -5.124 14.881 1.00 95.00 85 PHE A O 1
ATOM 729 N N . ASN A 1 86 ? -8.561 -4.056 16.396 1.00 95.25 86 ASN A N 1
ATOM 730 C CA . ASN A 1 86 ? -7.810 -5.219 16.880 1.00 95.25 86 ASN A CA 1
ATOM 731 C C . ASN A 1 86 ? -7.100 -5.980 15.740 1.00 95.25 86 ASN A C 1
ATOM 733 O O . ASN A 1 86 ? -7.222 -7.198 15.593 1.00 95.25 86 ASN A O 1
ATOM 737 N N . VAL A 1 87 ? -6.375 -5.234 14.907 1.00 95.00 87 VAL A N 1
ATOM 738 C CA . VAL A 1 87 ? -5.630 -5.745 13.745 1.00 95.00 87 VAL A CA 1
ATOM 739 C C . VAL A 1 87 ? -4.163 -5.339 13.824 1.00 95.00 87 VAL A C 1
ATOM 741 O O . VAL A 1 87 ? -3.776 -4.519 14.652 1.00 95.00 87 VAL A O 1
ATOM 744 N N . LYS A 1 88 ? -3.333 -5.900 12.941 1.00 94.38 88 LYS A N 1
ATOM 745 C CA . LYS A 1 88 ? -1.956 -5.445 12.725 1.00 94.38 88 LYS A CA 1
ATOM 746 C C . LYS A 1 88 ? -1.806 -4.876 11.322 1.00 94.38 88 LYS A C 1
ATOM 748 O O . LYS A 1 88 ? -2.392 -5.408 10.379 1.00 94.38 88 LYS A O 1
ATOM 753 N N . VAL A 1 89 ? -1.000 -3.828 11.198 1.00 96.12 89 VAL A N 1
ATOM 754 C CA . VAL A 1 89 ? -0.619 -3.233 9.916 1.00 96.12 89 VAL A CA 1
ATOM 755 C C . VAL A 1 89 ? 0.876 -3.423 9.711 1.00 96.12 89 VAL A C 1
ATOM 757 O O . VAL A 1 89 ? 1.700 -2.939 10.487 1.00 96.12 89 VAL A O 1
ATOM 760 N N . LEU A 1 90 ? 1.239 -4.109 8.634 1.00 96.19 90 LEU A N 1
ATOM 761 C CA . LEU A 1 90 ? 2.620 -4.199 8.193 1.00 96.19 90 LEU A CA 1
ATOM 762 C C . LEU A 1 90 ? 3.003 -2.909 7.465 1.00 96.19 90 LEU A C 1
ATOM 764 O O . LEU A 1 90 ? 2.401 -2.551 6.459 1.00 96.19 90 LEU A O 1
ATOM 768 N N . ILE A 1 91 ? 4.027 -2.220 7.954 1.00 95.44 91 ILE A N 1
ATOM 769 C CA . ILE A 1 91 ? 4.547 -1.012 7.311 1.00 95.44 91 ILE A CA 1
ATOM 770 C C . ILE A 1 91 ? 5.788 -1.406 6.518 1.00 95.44 91 ILE A C 1
ATOM 772 O O . ILE A 1 91 ? 6.760 -1.882 7.105 1.00 95.44 91 ILE A O 1
ATOM 776 N N . LEU A 1 92 ? 5.765 -1.202 5.203 1.00 96.00 92 LEU A N 1
ATOM 777 C CA . LEU A 1 92 ? 6.898 -1.489 4.326 1.00 96.00 92 LEU A CA 1
ATOM 778 C C . LEU A 1 92 ? 7.457 -0.206 3.725 1.00 96.00 92 LEU A C 1
ATOM 780 O O . LEU A 1 92 ? 6.731 0.630 3.182 1.00 96.00 92 LEU A O 1
ATOM 784 N N . GLN A 1 93 ? 8.7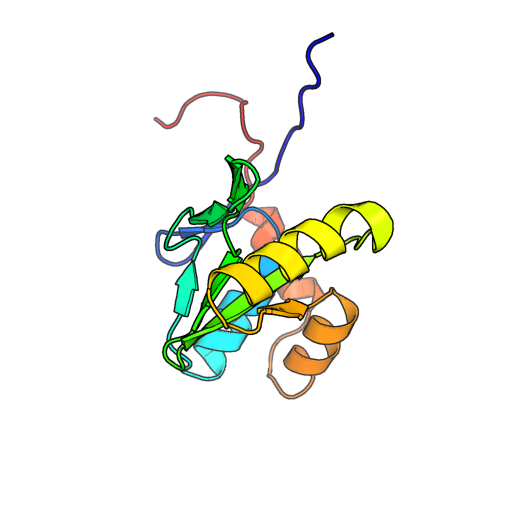78 -0.083 3.777 1.00 94.75 93 GLN A N 1
ATOM 785 C CA . GLN A 1 93 ? 9.521 0.991 3.139 1.00 94.75 93 GLN A CA 1
ATOM 786 C C . GLN A 1 93 ? 10.331 0.477 1.950 1.00 94.75 93 GLN A C 1
ATOM 788 O O . GLN A 1 93 ? 10.451 -0.725 1.711 1.00 94.75 93 GLN A O 1
ATOM 793 N N . GLU A 1 94 ? 10.956 1.395 1.207 1.00 95.50 94 GLU A N 1
ATOM 794 C CA . GLU A 1 94 ? 11.789 1.045 0.048 1.00 95.50 94 GLU A CA 1
ATOM 795 C C . GLU A 1 94 ? 12.856 -0.018 0.384 1.00 95.50 94 GLU A C 1
ATOM 797 O O . GLU A 1 94 ? 13.066 -0.944 -0.399 1.00 95.50 94 GLU A O 1
ATOM 802 N N . LYS A 1 95 ? 13.491 0.061 1.561 1.00 95.00 95 LYS A N 1
ATOM 803 C CA . LYS A 1 95 ? 14.487 -0.929 2.009 1.00 95.00 95 LYS A CA 1
ATOM 804 C C . LYS A 1 95 ? 13.896 -2.340 2.138 1.00 95.00 95 LYS A C 1
ATOM 806 O O . LYS A 1 95 ? 14.556 -3.303 1.757 1.00 95.00 95 LYS A O 1
ATOM 811 N N . ASP A 1 96 ? 12.663 -2.450 2.624 1.00 96.69 96 ASP A N 1
ATOM 812 C CA . ASP A 1 96 ? 11.986 -3.724 2.858 1.00 96.69 96 ASP A CA 1
ATOM 813 C C . ASP A 1 96 ? 11.542 -4.313 1.517 1.00 96.69 96 ASP A C 1
ATOM 815 O O . ASP A 1 96 ? 11.800 -5.478 1.223 1.00 96.69 96 ASP A O 1
ATOM 819 N N . LEU A 1 97 ? 11.003 -3.473 0.625 1.00 97.56 97 LEU A N 1
ATOM 820 C CA . LEU A 1 97 ? 10.657 -3.878 -0.738 1.00 97.56 97 LEU A CA 1
ATOM 821 C C . LEU A 1 97 ? 11.885 -4.344 -1.533 1.00 97.56 97 LEU A C 1
ATOM 823 O O . LEU A 1 97 ? 11.810 -5.338 -2.250 1.00 97.56 97 LEU A O 1
ATOM 827 N N . ARG A 1 98 ? 13.044 -3.688 -1.382 1.00 96.81 98 ARG A N 1
ATOM 828 C CA . ARG A 1 98 ? 14.304 -4.155 -1.992 1.00 96.81 98 ARG A CA 1
ATOM 829 C C . ARG A 1 98 ? 14.702 -5.545 -1.492 1.00 96.81 98 ARG A C 1
AT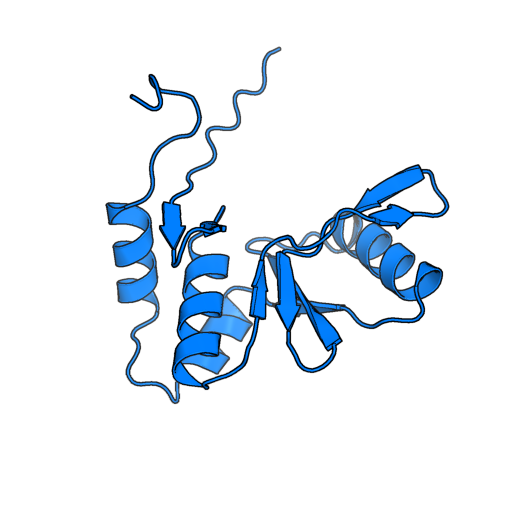OM 831 O O . ARG A 1 98 ? 15.184 -6.350 -2.287 1.00 96.81 98 ARG A O 1
ATOM 838 N N . GLN A 1 99 ? 14.487 -5.843 -0.210 1.00 97.56 99 GLN A N 1
ATOM 839 C CA . GLN A 1 99 ? 14.743 -7.175 0.345 1.00 97.56 99 GLN A CA 1
ATOM 840 C C . GLN A 1 99 ? 13.755 -8.217 -0.197 1.00 97.56 99 GLN A C 1
ATOM 842 O O . GLN A 1 99 ? 14.191 -9.286 -0.620 1.00 97.56 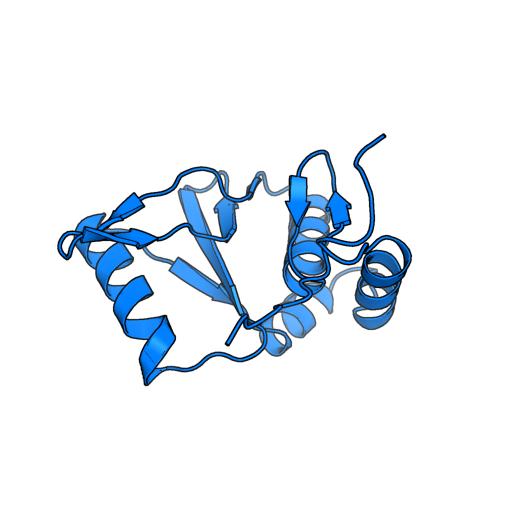99 GLN A O 1
ATOM 847 N N . LEU A 1 100 ? 12.459 -7.889 -0.264 1.00 97.00 100 LEU A N 1
ATOM 848 C CA . LEU A 1 100 ? 11.415 -8.773 -0.803 1.00 97.00 100 LEU A CA 1
ATOM 849 C C . LEU A 1 100 ? 11.615 -9.100 -2.287 1.00 97.00 100 LEU A C 1
ATOM 851 O O . LEU A 1 100 ? 11.354 -10.221 -2.719 1.00 97.00 100 LEU A O 1
ATOM 855 N N . ILE A 1 101 ? 12.096 -8.130 -3.067 1.00 96.62 101 ILE A N 1
ATOM 856 C CA . ILE A 1 101 ? 12.339 -8.279 -4.506 1.00 96.62 101 ILE A CA 1
ATOM 857 C C . ILE A 1 101 ? 13.614 -9.082 -4.801 1.00 96.62 101 ILE A C 1
ATOM 859 O O . ILE A 1 101 ? 13.673 -9.760 -5.824 1.00 96.62 101 ILE A O 1
ATOM 863 N N . ARG A 1 102 ? 14.619 -9.069 -3.917 1.00 96.19 102 ARG A N 1
ATOM 864 C CA . ARG A 1 102 ? 15.920 -9.730 -4.133 1.00 96.19 102 ARG A CA 1
ATOM 865 C C . ARG A 1 102 ? 15.856 -11.206 -4.587 1.00 96.19 102 ARG A C 1
ATOM 867 O O . ARG A 1 102 ? 16.654 -11.557 -5.450 1.00 96.19 102 ARG A O 1
ATOM 874 N N . PRO A 1 103 ? 14.979 -12.079 -4.051 1.00 96.88 103 PRO A N 1
ATOM 875 C CA . PRO A 1 103 ? 14.855 -13.471 -4.503 1.00 96.88 103 PRO A CA 1
ATOM 876 C C . PRO A 1 103 ? 13.942 -13.663 -5.731 1.00 96.88 103 PRO A C 1
ATOM 878 O O . PRO A 1 103 ? 13.602 -14.794 -6.069 1.00 96.88 103 PRO A O 1
ATOM 881 N N . THR A 1 104 ? 13.476 -12.587 -6.364 1.00 96.94 104 THR A N 1
ATOM 882 C CA . THR A 1 104 ? 12.612 -12.623 -7.556 1.00 96.94 104 THR A CA 1
ATOM 883 C C . THR A 1 104 ? 13.433 -12.300 -8.813 1.00 96.94 104 THR A C 1
ATOM 885 O O . THR A 1 104 ? 14.533 -11.760 -8.694 1.00 96.94 104 THR A O 1
ATOM 888 N N . PRO A 1 105 ? 12.925 -12.563 -10.031 1.00 97.50 105 PRO A N 1
ATOM 889 C CA . PRO A 1 105 ? 13.582 -12.117 -11.262 1.00 97.50 105 PRO A CA 1
ATOM 890 C C . PRO A 1 105 ? 13.474 -10.598 -11.496 1.00 97.50 105 PRO A C 1
ATOM 892 O O . PRO A 1 105 ? 13.973 -10.094 -12.502 1.00 97.50 105 PRO A O 1
ATOM 895 N N . PHE A 1 106 ? 12.796 -9.851 -10.619 1.00 97.25 106 PHE A N 1
ATOM 896 C CA . PHE A 1 106 ? 12.613 -8.420 -10.802 1.00 97.25 106 PHE A CA 1
ATOM 897 C C . PHE A 1 106 ? 13.852 -7.615 -10.410 1.00 97.25 106 PHE A C 1
ATOM 899 O O . PHE A 1 106 ? 14.517 -7.871 -9.408 1.00 97.25 106 PHE A O 1
ATOM 906 N N . VAL A 1 107 ? 14.092 -6.547 -11.167 1.00 96.94 107 VAL A N 1
ATOM 907 C CA . VAL A 1 107 ? 15.068 -5.511 -10.828 1.00 96.94 107 VAL A CA 1
ATOM 908 C C . VAL A 1 107 ? 14.306 -4.295 -10.320 1.00 96.94 107 VAL A C 1
ATOM 910 O O . VAL A 1 107 ? 13.488 -3.724 -11.041 1.00 96.94 107 VAL A O 1
ATOM 913 N N . PHE A 1 108 ? 14.590 -3.884 -9.083 1.00 96.69 108 PHE A N 1
ATOM 914 C CA . PHE A 1 108 ? 13.863 -2.806 -8.403 1.00 96.69 108 PHE A CA 1
ATOM 915 C C . PHE A 1 108 ? 13.799 -1.512 -9.232 1.00 96.69 108 PHE A C 1
ATOM 917 O O . PHE A 1 108 ? 12.731 -0.924 -9.396 1.00 96.69 108 PHE A O 1
ATOM 924 N N . GLU A 1 109 ? 14.927 -1.095 -9.815 1.00 96.81 109 GLU A N 1
ATOM 925 C CA . GLU A 1 109 ? 14.979 0.120 -10.636 1.00 96.81 109 GLU A CA 1
ATOM 926 C C . GLU A 1 1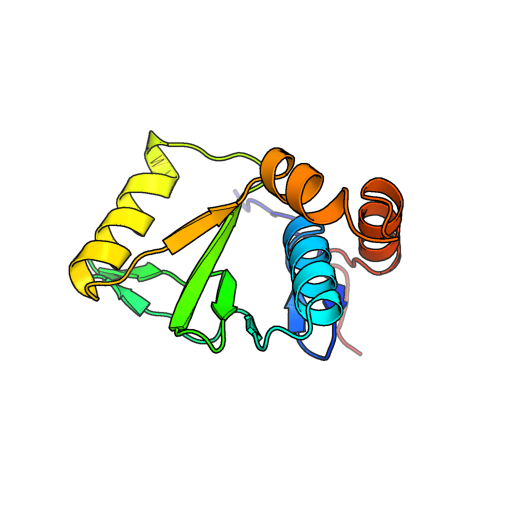09 ? 14.176 -0.011 -11.931 1.00 96.81 109 GLU A C 1
ATOM 928 O O . GLU A 1 109 ? 13.546 0.957 -12.349 1.00 96.81 109 GLU A O 1
ATOM 933 N N . HIS A 1 110 ? 14.128 -1.199 -12.542 1.00 97.38 110 HIS A N 1
ATOM 934 C CA . HIS A 1 110 ? 13.321 -1.416 -13.743 1.00 97.38 110 HIS A CA 1
ATOM 935 C C . HIS A 1 110 ? 11.833 -1.272 -13.436 1.00 97.38 110 HIS A C 1
ATOM 937 O O . HIS A 1 110 ? 11.149 -0.555 -14.154 1.00 97.38 110 HIS A O 1
ATOM 943 N N . LEU A 1 111 ? 11.348 -1.848 -12.331 1.00 96.62 111 LEU A N 1
ATOM 944 C CA . LEU A 1 111 ? 9.955 -1.672 -11.905 1.00 96.62 111 LEU A CA 1
ATOM 945 C C . LEU A 1 111 ? 9.630 -0.202 -11.598 1.00 96.62 111 LEU A C 1
ATOM 947 O O . LEU A 1 111 ? 8.553 0.293 -11.932 1.00 96.62 111 LEU A O 1
ATOM 951 N N . LYS A 1 112 ? 10.574 0.524 -10.986 1.00 94.69 112 LYS A N 1
ATOM 952 C CA . LYS A 1 112 ? 10.422 1.957 -10.700 1.00 94.69 112 LYS A CA 1
ATOM 953 C C . LYS A 1 112 ? 10.320 2.778 -11.987 1.00 94.69 112 LYS A C 1
ATOM 955 O O . LYS A 1 112 ? 9.495 3.688 -12.055 1.00 94.69 112 LYS A O 1
ATOM 960 N N . GLN A 1 113 ? 11.134 2.470 -12.998 1.00 93.88 113 GLN A N 1
ATOM 961 C CA . GLN A 1 113 ? 11.067 3.127 -14.309 1.00 93.88 113 GLN A CA 1
ATOM 962 C C . GLN A 1 113 ? 9.823 2.726 -15.099 1.00 93.88 113 GLN A C 1
ATOM 964 O O . GLN A 1 113 ? 9.194 3.586 -15.708 1.00 93.88 113 GLN A O 1
ATOM 969 N N . GLU A 1 114 ? 9.426 1.457 -15.031 1.00 93.81 114 GLU A N 1
ATOM 970 C CA . GLU A 1 114 ? 8.196 0.955 -15.639 1.00 93.81 114 GLU A CA 1
ATOM 971 C C . GLU A 1 114 ? 6.991 1.753 -15.131 1.00 93.81 114 GLU A C 1
ATOM 973 O O . GLU A 1 114 ? 6.281 2.358 -15.934 1.00 93.81 114 GLU A O 1
ATOM 978 N N . TRP A 1 115 ? 6.833 1.884 -13.809 1.00 93.69 115 TRP A N 1
ATOM 979 C CA . TRP A 1 115 ? 5.766 2.704 -13.234 1.00 93.69 115 TRP A CA 1
ATOM 980 C C . TRP A 1 115 ? 5.855 4.169 -13.670 1.00 93.69 115 TRP A C 1
ATOM 982 O O . TRP A 1 115 ? 4.855 4.745 -14.087 1.00 93.69 115 TRP A O 1
ATOM 992 N N . LYS A 1 116 ? 7.049 4.780 -13.623 1.00 90.50 116 LYS A N 1
ATOM 993 C CA . LYS A 1 116 ? 7.249 6.185 -14.026 1.00 90.50 116 LYS A CA 1
ATOM 994 C C . LYS A 1 116 ? 6.880 6.441 -15.484 1.00 90.50 116 LYS A C 1
ATOM 996 O O . LYS A 1 116 ? 6.306 7.483 -15.771 1.00 90.50 116 LYS A O 1
ATOM 1001 N N . SER A 1 117 ? 7.178 5.503 -16.383 1.00 89.69 117 SER A N 1
ATOM 1002 C CA . SER A 1 117 ? 6.851 5.625 -17.810 1.00 89.69 117 SER A CA 1
ATOM 1003 C C . SER A 1 117 ? 5.343 5.666 -18.073 1.00 89.69 117 SER A C 1
ATOM 1005 O O . SER A 1 117 ? 4.894 6.240 -19.062 1.00 89.69 117 SER A O 1
ATOM 1007 N N . GLN A 1 118 ? 4.559 5.090 -17.161 1.00 87.81 118 GLN A N 1
ATOM 1008 C CA . GLN A 1 118 ? 3.101 5.028 -17.225 1.00 87.81 118 GLN A CA 1
ATOM 1009 C C . GLN A 1 118 ? 2.434 6.054 -16.300 1.00 87.81 118 GLN A C 1
ATOM 1011 O O . GLN A 1 118 ? 1.211 6.222 -16.337 1.00 87.81 118 GLN A O 1
ATOM 1016 N N . ALA A 1 119 ? 3.197 6.690 -15.411 1.00 84.44 119 ALA A N 1
ATOM 1017 C CA . ALA A 1 119 ? 2.664 7.587 -14.407 1.00 84.44 119 ALA A CA 1
ATOM 1018 C C . ALA A 1 119 ? 2.298 8.930 -15.035 1.00 84.44 119 ALA A C 1
ATOM 1020 O O . ALA A 1 119 ? 3.101 9.574 -15.708 1.00 84.44 119 ALA A O 1
ATOM 1021 N N . LYS A 1 120 ? 1.072 9.378 -14.773 1.00 81.81 120 LYS A N 1
ATOM 1022 C CA . LYS A 1 120 ? 0.583 10.688 -15.203 1.00 81.81 120 LYS A CA 1
ATOM 1023 C C . LYS A 1 120 ? 0.501 11.626 -14.007 1.00 81.81 120 LYS A C 1
ATOM 1025 O O . LYS A 1 120 ? 0.207 11.197 -12.888 1.00 81.81 120 LYS A O 1
ATOM 1030 N N . VAL A 1 121 ? 0.744 12.911 -14.254 1.00 71.25 121 VAL A N 1
ATOM 1031 C CA . VAL A 1 121 ? 0.546 13.970 -13.260 1.00 71.25 121 VAL A CA 1
ATOM 1032 C C . VAL A 1 121 ? -0.948 14.113 -12.984 1.00 71.25 121 VAL A C 1
ATOM 1034 O O . VAL A 1 121 ? -1.744 14.331 -13.899 1.00 71.25 121 VAL A O 1
ATOM 1037 N N . ARG A 1 122 ? -1.345 14.031 -11.714 1.00 57.84 122 ARG A N 1
ATOM 1038 C CA . ARG A 1 122 ? -2.706 14.367 -11.290 1.00 57.84 122 ARG A CA 1
ATOM 1039 C C . ARG A 1 122 ? -2.969 15.852 -11.549 1.00 57.84 122 ARG A C 1
ATOM 1041 O O . ARG A 1 122 ? -2.302 16.701 -10.967 1.00 57.84 122 ARG A O 1
ATOM 1048 N N . GLY A 1 123 ? -3.949 16.154 -12.402 1.00 53.12 123 GLY A N 1
ATOM 1049 C CA . GLY A 1 123 ? -4.463 17.515 -12.603 1.00 53.12 123 GLY A CA 1
ATOM 1050 C C . GLY A 1 123 ? -4.033 18.239 -13.885 1.00 53.12 123 GLY A C 1
ATOM 1051 O O . GLY A 1 123 ? -4.486 19.360 -14.089 1.00 53.12 123 GLY A O 1
ATOM 1052 N N . MET A 1 124 ? -3.241 17.633 -14.778 1.00 44.09 124 MET A N 1
ATOM 1053 C CA . MET A 1 124 ? -3.040 18.167 -16.136 1.00 44.09 124 MET A CA 1
ATOM 1054 C C . MET A 1 124 ? -3.946 17.428 -17.125 1.00 44.09 124 MET A C 1
ATOM 1056 O O . MET A 1 124 ? -3.637 16.323 -17.547 1.00 44.09 124 MET A O 1
ATOM 1060 N N . HIS A 1 125 ? -5.073 18.077 -17.432 1.00 39.06 125 HIS A N 1
ATOM 1061 C CA . HIS A 1 125 ? -6.051 17.792 -18.487 1.00 39.06 125 HIS A CA 1
ATOM 1062 C C . HIS A 1 125 ? -6.592 16.356 -18.610 1.00 39.06 125 HIS A C 1
ATOM 1064 O O . HIS A 1 125 ? -5.959 15.459 -19.152 1.00 39.06 125 HIS A O 1
ATOM 1070 N N . SER A 1 126 ? -7.853 16.240 -18.179 1.00 38.59 126 SER A N 1
ATOM 1071 C CA . SER A 1 126 ? -8.917 15.414 -18.754 1.00 38.59 126 SER A CA 1
ATOM 1072 C C . SER A 1 126 ? -8.628 13.921 -18.933 1.00 38.59 126 SER A C 1
ATOM 1074 O O . SER A 1 126 ? -7.977 13.489 -19.880 1.00 38.59 126 SER A O 1
ATOM 1076 N N . PHE A 1 127 ? -9.253 13.117 -18.070 1.00 41.59 127 PHE A N 1
ATOM 1077 C CA . PHE A 1 127 ? -9.752 11.811 -18.491 1.00 41.59 127 PHE A CA 1
ATOM 1078 C C . PHE A 1 127 ? -10.684 12.057 -19.688 1.00 41.59 127 PHE A C 1
ATOM 1080 O O . PHE A 1 127 ? -11.770 12.607 -19.509 1.00 41.59 127 PHE A O 1
ATOM 1087 N N . GLY A 1 128 ? -10.180 11.797 -20.894 1.00 37.16 128 GLY A N 1
ATOM 1088 C CA . GLY A 1 128 ? -10.980 11.682 -22.112 1.00 37.16 128 GLY A CA 1
ATOM 1089 C C . GLY A 1 128 ? -11.568 10.289 -22.228 1.00 37.16 128 GLY A C 1
ATOM 1090 O O . GLY A 1 128 ? -10.933 9.350 -21.689 1.00 37.16 128 GLY A O 1
#

pLDDT: mean 87.92, std 17.05, range [31.2, 98.38]